Protein AF-A0A950INN6-F1 (afdb_monomer)

Foldseek 3Di:
DDLAEEEDDPDDDDPVCPPVCPVVVVVVVVVVPRDNHKYKYKAFPVCPVVVVVVVWDADDPVDDDDPVRVVVNVVCCVPDPGHIGMIIDGD

pLDDT: mean 95.1, std 3.71, range [80.56, 98.5]

Radius of gyration: 13.17 Å; Cα contacts (8 Å, |Δi|>4): 104; chains: 1; bounding box: 36×28×30 Å

Sequence (91 aa):
IDDGHAELGGMFVLPEYRGQSIAAGIVEFLLQRVARATVFCIPFAHLEHFYRSFGFLPPDHSVKIPRPVAEKFAWCKRTYDTPVVLLYRKV

Secondary structure (DSSP, 8-state):
-BTTEEEE------GGGTTSSHHHHHHHHHHTT--S-EEEE--BGGGHHHHHTTT-B---TT----HHHHHHHHHHHHH-SS-B--EEEE-

Mean predicted aligned error: 2.79 Å

Solvent-accessible surface area (backbone atoms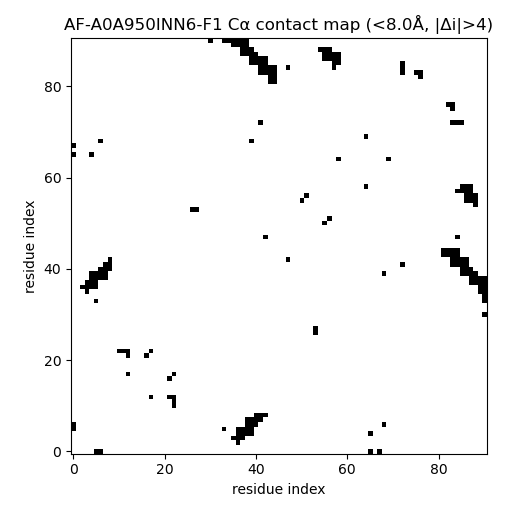 only — not comparable to full-atom values): 5551 Å² total; per-residue (Å²): 119,58,89,55,32,41,72,55,76,94,81,84,72,60,79,94,56,57,94,66,57,51,71,56,53,53,53,53,59,54,54,74,70,51,74,68,25,40,36,32,34,72,46,49,50,92,47,46,68,66,48,37,75,73,62,34,39,69,77,55,95,90,56,86,76,54,65,72,58,53,53,50,51,57,46,48,61,74,72,42,93,64,61,59,42,63,31,33,31,82,78

Nearest PDB structures (foldseek):
  4m85-assembly4_D  TM=6.844E-01  e=6.686E-02  Staphylococcus aureus subsp. aureus Mu50
  1xeb-assembly6_F  TM=7.837E-01  e=4.183E-01  Pseudomonas aeruginosa
  1kuy-assembly1_A  TM=7.359E-01  e=3.652E-01  Ovis aries
  1l0c-assembly1_A  TM=6.998E-01  e=2.979E-01  Ovis aries
  4rtl-assembly1_A  TM=4.241E-01  e=1.995E+00  Escherichia coli str. K-12 substr. MDS42

Structure (mmCIF, N/CA/C/O backbone):
data_AF-A0A950INN6-F1
#
_entry.id   AF-A0A950INN6-F1
#
loop_
_atom_site.group_PDB
_atom_site.id
_atom_site.type_symbol
_atom_site.label_atom_id
_atom_site.label_alt_id
_atom_site.label_comp_id
_atom_site.label_asym_id
_atom_site.label_entity_id
_atom_site.label_seq_id
_atom_site.pdbx_PDB_ins_code
_atom_site.Cartn_x
_atom_site.Cartn_y
_atom_site.Cartn_z
_atom_site.occupancy
_atom_site.B_iso_or_equiv
_atom_site.auth_seq_id
_atom_site.auth_comp_id
_atom_site.auth_asym_id
_atom_site.auth_atom_id
_atom_site.pdbx_PDB_model_num
ATOM 1 N N . ILE A 1 1 ? 0.150 1.920 -12.096 1.00 84.62 1 ILE A N 1
ATOM 2 C CA . ILE A 1 1 ? 1.445 2.615 -12.315 1.00 84.62 1 ILE A CA 1
ATOM 3 C C . ILE A 1 1 ? 1.986 2.177 -13.662 1.00 84.62 1 ILE A C 1
ATOM 5 O O . ILE A 1 1 ? 2.244 3.021 -14.508 1.00 84.62 1 ILE A O 1
ATOM 9 N N . ASP A 1 2 ? 2.068 0.864 -13.847 1.00 89.19 2 ASP A N 1
ATOM 10 C CA . ASP A 1 2 ? 2.295 0.147 -15.100 1.00 89.19 2 ASP A CA 1
ATOM 11 C C . ASP A 1 2 ? 1.595 -1.229 -14.984 1.00 89.19 2 ASP A C 1
ATOM 13 O O . ASP A 1 2 ? 0.861 -1.452 -14.015 1.00 89.19 2 ASP A O 1
ATOM 17 N N . ASP A 1 3 ? 1.820 -2.136 -15.934 1.00 86.44 3 ASP A N 1
ATOM 18 C CA . ASP A 1 3 ? 1.173 -3.458 -15.978 1.00 86.44 3 ASP A CA 1
ATOM 19 C C . ASP A 1 3 ? 1.613 -4.416 -14.851 1.00 86.44 3 ASP A C 1
ATOM 21 O O . ASP A 1 3 ? 0.913 -5.382 -14.559 1.00 86.44 3 ASP A O 1
ATOM 25 N N . GLY A 1 4 ? 2.757 -4.167 -14.201 1.00 92.62 4 GLY A N 1
ATOM 26 C CA . GLY A 1 4 ? 3.298 -5.001 -13.119 1.00 92.62 4 GLY A CA 1
ATOM 27 C C . GLY A 1 4 ? 3.151 -4.394 -11.721 1.00 92.62 4 GLY A C 1
ATOM 28 O O . GLY A 1 4 ? 3.403 -5.078 -10.723 1.00 92.62 4 GLY A O 1
ATOM 29 N N . HIS A 1 5 ? 2.752 -3.122 -11.626 1.00 94.62 5 HIS A N 1
ATOM 30 C CA . HIS A 1 5 ? 2.685 -2.390 -10.365 1.00 94.62 5 HIS A CA 1
ATOM 31 C C . HIS A 1 5 ? 1.409 -1.553 -10.225 1.00 94.62 5 HIS A C 1
ATOM 33 O O . HIS A 1 5 ? 1.063 -0.700 -11.056 1.00 94.62 5 HIS A O 1
ATOM 39 N N . ALA A 1 6 ? 0.761 -1.710 -9.076 1.00 95.56 6 ALA A N 1
ATOM 40 C CA . ALA A 1 6 ? -0.414 -0.947 -8.681 1.00 95.56 6 ALA A CA 1
ATOM 41 C C . ALA A 1 6 ? -0.147 -0.149 -7.400 1.00 95.56 6 ALA A C 1
ATOM 43 O O . ALA A 1 6 ? 0.763 -0.457 -6.630 1.00 95.56 6 ALA A O 1
ATOM 44 N N . GLU A 1 7 ? -0.955 0.882 -7.168 1.00 95.62 7 G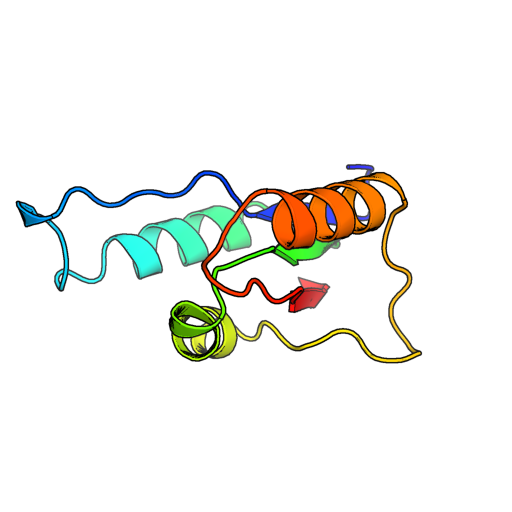LU A N 1
ATOM 45 C CA . GLU A 1 7 ? -0.960 1.624 -5.910 1.00 95.62 7 GLU A CA 1
ATOM 46 C C . GLU A 1 7 ? -2.357 1.558 -5.289 1.00 95.62 7 GLU A C 1
ATOM 48 O O . GLU A 1 7 ? -3.350 1.825 -5.964 1.00 95.62 7 GLU A O 1
ATOM 53 N N . LEU A 1 8 ? -2.419 1.228 -4.001 1.00 95.69 8 LEU A N 1
ATOM 54 C CA . LEU A 1 8 ? -3.610 1.325 -3.172 1.00 95.69 8 LEU A CA 1
ATOM 55 C C . LEU A 1 8 ? -3.519 2.597 -2.319 1.00 95.69 8 LEU A C 1
ATOM 57 O O . LEU A 1 8 ? -2.600 2.759 -1.515 1.00 95.69 8 LEU A O 1
ATOM 61 N N . GLY A 1 9 ? -4.485 3.498 -2.472 1.00 93.25 9 GLY A N 1
ATOM 62 C CA . GLY A 1 9 ? -4.521 4.759 -1.737 1.00 93.25 9 GLY A CA 1
ATOM 63 C C . GLY A 1 9 ? -5.857 5.482 -1.880 1.00 93.25 9 GLY A C 1
ATOM 64 O O . GLY A 1 9 ? -6.780 4.973 -2.508 1.00 93.25 9 GLY A O 1
ATOM 65 N N . GLY A 1 10 ? -5.962 6.669 -1.275 1.00 90.06 10 GLY A N 1
ATOM 66 C CA . GLY A 1 10 ? -7.166 7.507 -1.364 1.00 90.06 10 GLY A CA 1
ATOM 67 C C . GLY A 1 10 ? -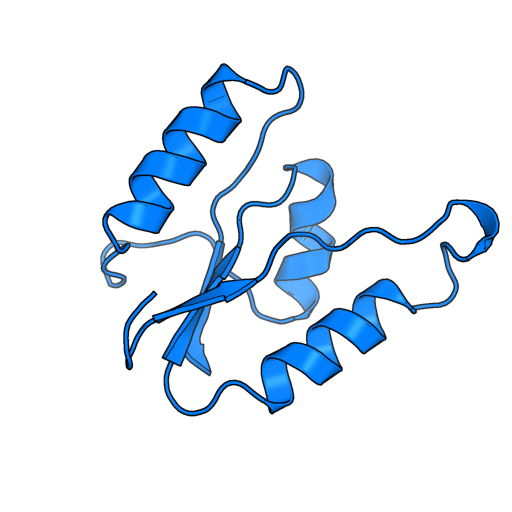8.380 6.968 -0.601 1.00 90.06 10 GLY A C 1
ATOM 68 O O . GLY A 1 10 ? -9.501 7.390 -0.864 1.00 90.06 10 GLY A O 1
ATOM 69 N N . MET A 1 11 ? -8.177 6.036 0.333 1.00 91.81 11 MET A N 1
ATOM 70 C CA . MET A 1 11 ? -9.264 5.472 1.130 1.00 91.81 11 MET A CA 1
ATOM 71 C C . MET A 1 11 ? -9.561 6.343 2.347 1.00 91.81 11 MET A C 1
ATOM 73 O O . MET A 1 11 ? -8.655 6.738 3.082 1.00 91.81 11 MET A O 1
ATOM 77 N N . PHE A 1 12 ? -10.844 6.576 2.598 1.00 92.50 12 PHE A N 1
ATOM 78 C CA . PHE A 1 12 ? -11.327 7.263 3.784 1.00 92.50 12 PHE A CA 1
ATOM 79 C C . PHE A 1 12 ? -12.660 6.652 4.217 1.00 92.50 12 PHE A C 1
ATOM 81 O O . PHE A 1 12 ? -13.548 6.447 3.394 1.00 92.50 12 PHE A O 1
ATOM 88 N N . VAL A 1 13 ? -12.795 6.364 5.512 1.00 94.12 13 VAL A N 1
ATOM 89 C CA . VAL A 1 13 ? -14.059 5.936 6.124 1.00 94.12 13 VAL A CA 1
ATOM 90 C C . VAL A 1 13 ? -14.521 7.045 7.059 1.00 94.12 13 VAL A C 1
ATOM 92 O O . VAL A 1 13 ? -13.774 7.449 7.966 1.00 94.12 13 VAL A O 1
ATOM 95 N N . LEU A 1 14 ? -15.741 7.534 6.821 1.00 95.25 14 LEU A N 1
ATOM 96 C CA . LEU A 1 14 ? -16.369 8.561 7.652 1.00 95.25 14 LEU A CA 1
ATOM 97 C C . LEU A 1 14 ? -16.399 8.101 9.122 1.00 95.25 14 LEU A C 1
ATOM 99 O O . LEU A 1 14 ? -16.602 6.908 9.370 1.00 95.25 14 LEU A O 1
ATOM 103 N N . PRO A 1 15 ? -16.166 9.004 10.092 1.00 95.50 15 PRO A N 1
ATOM 104 C CA . PRO A 1 15 ? -16.064 8.660 11.511 1.00 95.50 15 PRO A CA 1
ATOM 105 C C . PRO A 1 15 ? -17.185 7.757 12.046 1.00 95.50 15 PRO A C 1
ATOM 107 O O . PRO A 1 15 ? -16.896 6.777 12.727 1.00 95.50 15 PRO A O 1
ATOM 110 N N . GLU A 1 16 ? -18.432 8.039 11.682 1.00 97.31 16 GLU A N 1
ATOM 111 C CA . GLU A 1 16 ? -19.650 7.329 12.087 1.00 97.31 16 GLU A CA 1
ATOM 112 C C . GLU A 1 16 ? -19.733 5.878 11.582 1.00 97.31 16 GLU A C 1
ATOM 114 O O . GLU A 1 16 ? -20.453 5.058 12.149 1.00 97.31 16 GLU A O 1
ATOM 119 N N . TYR A 1 17 ? -18.952 5.536 10.556 1.00 95.81 17 TYR A N 1
ATOM 120 C CA . TYR A 1 17 ? -18.891 4.197 9.968 1.00 95.81 17 TYR A CA 1
ATOM 121 C C . TYR A 1 17 ? -17.609 3.431 10.354 1.00 95.81 17 TYR A C 1
ATOM 123 O O . TYR A 1 17 ? -17.360 2.317 9.885 1.00 95.81 17 TYR A O 1
ATOM 131 N N . ARG A 1 18 ? -16.757 3.992 11.222 1.00 93.50 18 ARG A N 1
ATOM 132 C CA . ARG A 1 18 ? -15.553 3.298 11.716 1.00 93.50 18 ARG A CA 1
ATOM 133 C C . ARG A 1 18 ? -15.921 2.167 12.681 1.00 93.50 18 ARG A C 1
ATOM 135 O O . ARG A 1 18 ? -16.988 2.158 13.278 1.00 93.50 18 ARG A O 1
ATOM 142 N N . GLY A 1 19 ? -15.028 1.184 12.816 1.00 93.19 19 GLY A N 1
ATOM 143 C CA . GLY A 1 19 ? -15.253 0.003 13.665 1.00 93.19 19 GLY A CA 1
ATOM 144 C C . GLY A 1 19 ? -16.187 -1.058 13.066 1.00 93.19 19 GLY A C 1
ATOM 145 O O . GLY A 1 19 ? -16.377 -2.100 13.675 1.00 93.19 19 GLY A O 1
ATOM 146 N N . GLN A 1 20 ? -16.719 -0.833 11.860 1.00 95.62 20 GLN A N 1
ATOM 147 C CA . GLN A 1 20 ? -17.646 -1.744 11.170 1.00 95.62 20 GLN A CA 1
ATOM 148 C C . GLN A 1 20 ? -16.969 -2.554 10.048 1.00 95.62 20 GLN A C 1
ATOM 150 O O . GLN A 1 20 ? -17.615 -2.974 9.094 1.00 95.62 20 GLN A O 1
ATOM 155 N N . SER A 1 21 ? -15.643 -2.709 10.100 1.00 95.38 21 SER A N 1
ATOM 156 C CA . SER A 1 21 ? -14.843 -3.433 9.092 1.00 95.38 21 SER A CA 1
ATOM 157 C C . SER A 1 21 ? -14.957 -2.927 7.643 1.00 95.38 21 SER A C 1
ATOM 159 O O . SER A 1 21 ? -14.450 -3.567 6.728 1.00 95.38 21 SER A O 1
ATOM 161 N N . ILE A 1 22 ? -15.530 -1.742 7.407 1.00 96.69 22 ILE A N 1
ATOM 162 C CA . ILE A 1 22 ? -15.694 -1.173 6.058 1.00 96.69 22 ILE A CA 1
ATOM 163 C C . ILE A 1 22 ? -14.346 -0.967 5.367 1.00 96.69 22 ILE A C 1
ATOM 165 O O . ILE A 1 22 ? -14.184 -1.343 4.211 1.00 96.69 22 ILE A O 1
ATOM 169 N N . ALA A 1 23 ? -13.352 -0.430 6.081 1.00 96.12 23 ALA A N 1
ATOM 170 C CA . ALA A 1 23 ? -12.006 -0.273 5.532 1.00 96.12 23 ALA A CA 1
ATOM 171 C C . ALA A 1 23 ? -11.417 -1.622 5.086 1.00 96.12 23 ALA A C 1
ATOM 173 O O . ALA A 1 23 ? -10.801 -1.694 4.027 1.00 96.12 23 ALA A O 1
ATOM 174 N N . ALA A 1 24 ? -11.640 -2.688 5.864 1.00 96.75 24 ALA A N 1
ATOM 175 C CA . ALA A 1 24 ? -11.179 -4.029 5.521 1.00 96.75 24 ALA A CA 1
ATOM 176 C C . ALA A 1 24 ? -11.862 -4.547 4.250 1.00 96.75 24 ALA A C 1
ATOM 178 O O . ALA A 1 24 ? -11.177 -4.961 3.318 1.00 96.75 24 ALA A O 1
ATOM 179 N N . GLY A 1 25 ? -13.190 -4.414 4.170 1.00 96.94 25 GLY A N 1
ATOM 180 C CA . GLY A 1 25 ? -13.956 -4.800 2.986 1.00 96.94 25 GLY A CA 1
ATOM 181 C C . GLY A 1 25 ? -13.527 -4.046 1.724 1.00 96.94 25 GLY A C 1
ATOM 182 O O . GLY A 1 25 ? -13.412 -4.651 0.661 1.00 96.94 25 GLY A O 1
ATOM 183 N N . ILE A 1 26 ? -13.217 -2.748 1.832 1.00 95.81 26 ILE A N 1
ATOM 184 C CA . ILE A 1 26 ? -12.687 -1.959 0.707 1.00 95.81 26 ILE A CA 1
ATOM 185 C C . ILE A 1 26 ? -11.324 -2.503 0.260 1.00 95.81 26 ILE A C 1
ATOM 187 O O . ILE A 1 26 ? -11.121 -2.722 -0.934 1.00 95.81 26 ILE A O 1
ATOM 191 N N . VAL A 1 27 ? -10.394 -2.738 1.194 1.00 96.25 27 VAL A N 1
ATOM 192 C CA . VAL A 1 27 ? -9.056 -3.258 0.869 1.00 96.25 27 VAL A CA 1
ATOM 193 C C . VAL A 1 27 ? -9.154 -4.621 0.185 1.00 96.25 27 VAL A C 1
ATOM 195 O O . VAL A 1 27 ? -8.567 -4.806 -0.880 1.00 96.25 27 VAL A O 1
ATOM 198 N N . GLU A 1 28 ? -9.923 -5.558 0.737 1.00 95.50 28 GLU A N 1
ATOM 199 C CA . GLU A 1 28 ? -10.113 -6.892 0.154 1.00 95.50 28 GLU A CA 1
ATOM 200 C C . GLU A 1 28 ? -10.720 -6.823 -1.246 1.00 95.50 28 GLU A C 1
ATOM 202 O O . GLU A 1 28 ? -10.197 -7.426 -2.185 1.00 95.50 28 GLU A O 1
ATOM 207 N N . PHE A 1 29 ? -11.785 -6.036 -1.405 1.00 95.50 29 PHE A N 1
ATOM 208 C CA . PHE A 1 29 ? -12.464 -5.847 -2.682 1.00 95.50 29 PHE A CA 1
ATOM 209 C C . PHE A 1 29 ? -11.526 -5.298 -3.764 1.00 95.50 29 PHE A C 1
ATOM 211 O O . PHE A 1 29 ? -11.586 -5.731 -4.920 1.00 95.50 29 PHE A O 1
ATOM 218 N N . LEU A 1 30 ? -10.666 -4.340 -3.410 1.00 94.31 30 LEU A N 1
ATOM 219 C CA . LEU A 1 30 ? -9.706 -3.753 -4.342 1.00 94.31 30 LEU A CA 1
ATOM 220 C C . LEU A 1 30 ? -8.585 -4.737 -4.679 1.00 94.31 30 LEU A C 1
ATOM 222 O O . LEU A 1 30 ? -8.249 -4.890 -5.852 1.00 94.31 30 LEU A O 1
ATOM 226 N N . LEU A 1 31 ? -8.051 -5.455 -3.689 1.00 94.19 31 LEU A N 1
ATOM 227 C CA . LEU A 1 31 ? -6.990 -6.440 -3.908 1.00 94.19 31 LEU A CA 1
ATOM 228 C C . LEU A 1 31 ? -7.442 -7.604 -4.796 1.00 94.19 31 LEU A C 1
ATOM 230 O O . LEU A 1 31 ? -6.662 -8.059 -5.623 1.00 94.19 31 LEU A O 1
ATOM 234 N N . GLN A 1 32 ? -8.703 -8.034 -4.703 1.00 93.62 32 GLN A N 1
ATOM 235 C CA . GLN A 1 32 ? -9.272 -9.067 -5.582 1.00 93.62 32 GLN A CA 1
ATOM 236 C C . GLN A 1 32 ? -9.326 -8.666 -7.067 1.00 93.62 32 GLN A C 1
ATOM 238 O O . GLN A 1 32 ? -9.472 -9.529 -7.930 1.00 93.62 32 GLN A O 1
ATOM 243 N N . ARG A 1 33 ? -9.240 -7.369 -7.382 1.00 91.25 33 ARG A N 1
ATOM 244 C CA . ARG A 1 33 ? -9.284 -6.844 -8.760 1.00 91.25 33 ARG A CA 1
ATOM 245 C C . ARG A 1 33 ? -7.909 -6.604 -9.357 1.00 91.25 33 ARG A C 1
ATOM 247 O O . ARG A 1 33 ? -7.806 -6.331 -10.550 1.00 91.25 33 ARG A O 1
ATOM 254 N N . VAL A 1 34 ? -6.865 -6.693 -8.544 1.00 89.19 34 VAL A N 1
ATOM 255 C CA . VAL A 1 34 ? -5.492 -6.605 -9.017 1.00 89.19 34 VAL A CA 1
ATOM 256 C C . VAL A 1 34 ? -5.019 -8.020 -9.325 1.00 89.19 34 VAL A C 1
ATOM 258 O O . VAL A 1 34 ? -4.953 -8.857 -8.433 1.00 89.19 34 VAL A O 1
ATOM 261 N N . ALA A 1 35 ? -4.689 -8.301 -10.584 1.00 80.56 35 ALA A N 1
ATOM 262 C CA . ALA A 1 35 ? -4.156 -9.597 -10.987 1.00 80.56 35 ALA A CA 1
ATOM 263 C C . ALA A 1 35 ? -2.678 -9.467 -11.368 1.00 80.56 35 ALA A C 1
ATOM 265 O O . ALA A 1 35 ? -2.343 -8.667 -12.239 1.00 80.56 35 ALA A O 1
ATOM 266 N N . ARG A 1 36 ? -1.819 -10.302 -10.762 1.00 81.75 36 ARG A N 1
ATOM 267 C CA . ARG A 1 36 ? -0.396 -10.463 -11.116 1.00 81.75 36 ARG A CA 1
ATOM 268 C C . ARG A 1 36 ? 0.418 -9.166 -11.037 1.00 81.75 36 ARG A C 1
ATOM 270 O O . ARG A 1 36 ? 1.207 -8.874 -11.934 1.00 81.75 36 ARG A O 1
ATOM 277 N N . ALA A 1 37 ? 0.250 -8.403 -9.959 1.00 89.38 37 ALA A N 1
ATOM 278 C CA . ALA A 1 37 ? 0.984 -7.158 -9.755 1.00 89.38 37 ALA A CA 1
ATOM 279 C C . ALA A 1 37 ? 1.541 -7.040 -8.334 1.00 89.38 37 ALA A C 1
ATOM 281 O O . ALA A 1 37 ? 1.026 -7.617 -7.374 1.00 89.38 37 ALA A O 1
ATOM 282 N N . THR A 1 38 ? 2.587 -6.229 -8.190 1.00 96.06 38 THR A N 1
ATOM 283 C CA . THR A 1 38 ? 3.020 -5.743 -6.878 1.00 96.06 38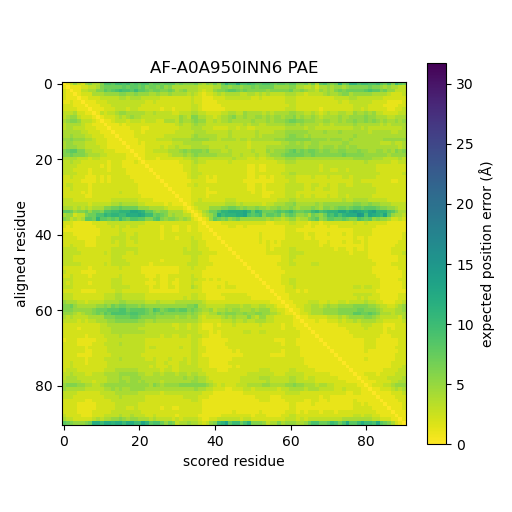 THR A CA 1
ATOM 284 C C . THR A 1 38 ? 2.228 -4.486 -6.534 1.00 96.06 38 THR A C 1
ATOM 286 O O . THR A 1 38 ? 2.291 -3.481 -7.242 1.00 96.06 38 THR A O 1
ATOM 289 N N . VAL A 1 39 ? 1.468 -4.541 -5.448 1.00 97.06 39 VAL A N 1
ATOM 290 C CA . VAL A 1 39 ? 0.654 -3.434 -4.946 1.00 97.06 39 VAL A CA 1
ATOM 291 C C . VAL A 1 39 ? 1.438 -2.689 -3.879 1.00 97.06 39 VAL A C 1
ATOM 293 O O . VAL A 1 39 ? 1.849 -3.294 -2.894 1.00 97.06 39 VAL A O 1
ATOM 296 N N . PHE A 1 40 ? 1.613 -1.383 -4.042 1.00 98.00 40 PHE A N 1
ATOM 297 C CA . PHE A 1 40 ? 2.199 -0.506 -3.029 1.00 98.00 40 PHE A CA 1
ATOM 298 C C . PHE A 1 40 ? 1.120 0.299 -2.311 1.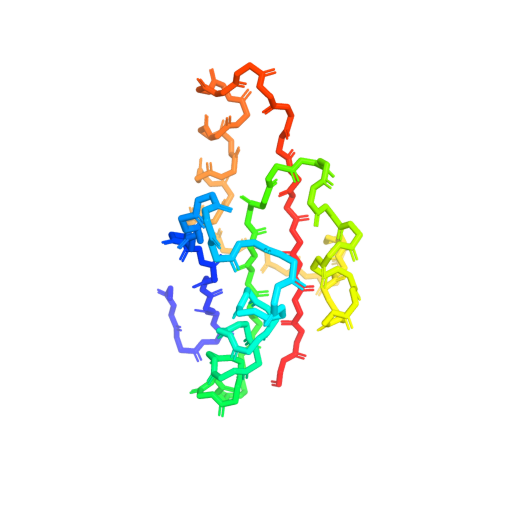00 98.00 40 PHE A C 1
ATOM 300 O O . PHE A 1 40 ? 0.096 0.633 -2.903 1.00 98.00 40 PHE A O 1
ATOM 307 N N . CYS A 1 41 ? 1.358 0.665 -1.056 1.00 97.81 41 CYS A N 1
ATOM 308 C CA . CYS A 1 41 ? 0.563 1.673 -0.360 1.00 97.81 41 CYS A CA 1
ATOM 309 C C . CYS A 1 41 ? 1.451 2.545 0.534 1.00 97.81 41 CYS A C 1
ATOM 311 O O . CYS A 1 41 ? 2.516 2.116 0.985 1.00 97.81 41 CYS A O 1
ATOM 313 N N . ILE A 1 42 ? 1.009 3.783 0.776 1.00 98.19 42 ILE A N 1
ATOM 314 C CA . ILE A 1 42 ? 1.710 4.759 1.622 1.00 98.19 42 ILE A CA 1
ATOM 315 C C . ILE A 1 42 ? 0.776 5.206 2.758 1.00 98.19 42 ILE A C 1
ATOM 317 O O . ILE A 1 42 ? 0.198 6.294 2.692 1.00 98.19 42 ILE A O 1
ATOM 321 N N . PRO A 1 43 ? 0.521 4.356 3.767 1.00 97.44 43 PRO A N 1
ATOM 322 C CA . PRO A 1 43 ? -0.335 4.732 4.881 1.00 97.44 43 PRO A CA 1
ATOM 323 C C . PRO A 1 43 ? 0.408 5.577 5.919 1.00 97.44 43 PRO A C 1
ATOM 325 O O . PRO A 1 43 ? 1.637 5.552 6.019 1.00 97.44 43 PRO A O 1
ATOM 328 N N . PHE A 1 44 ? -0.352 6.277 6.763 1.00 97.56 44 PHE A N 1
ATOM 329 C CA . PHE A 1 44 ? 0.187 6.785 8.023 1.00 97.56 44 PHE A CA 1
ATOM 330 C C . PHE A 1 44 ? 0.689 5.624 8.888 1.00 97.56 44 PHE A C 1
ATOM 332 O O . PHE A 1 44 ? 0.073 4.560 8.920 1.00 97.56 44 PHE A O 1
ATOM 339 N N . ALA A 1 45 ? 1.779 5.836 9.623 1.00 97.88 45 ALA A N 1
ATOM 340 C CA . ALA A 1 45 ? 2.454 4.792 10.392 1.00 97.88 45 ALA A CA 1
ATOM 341 C C . ALA A 1 45 ? 1.532 4.104 11.417 1.00 97.88 45 ALA A C 1
ATOM 343 O O . ALA A 1 45 ? 1.601 2.893 11.597 1.00 97.88 45 ALA A O 1
ATOM 344 N N . HIS A 1 46 ? 0.592 4.837 12.025 1.00 96.88 46 HIS A N 1
ATOM 345 C CA . HIS A 1 46 ? -0.382 4.259 12.961 1.00 96.88 46 HIS A CA 1
ATOM 346 C C . HIS A 1 46 ? -1.366 3.269 12.303 1.00 96.88 46 HIS A C 1
ATOM 348 O O . HIS A 1 46 ? -2.037 2.516 13.003 1.00 96.88 46 HIS A O 1
ATOM 354 N N . LEU A 1 47 ? -1.456 3.252 10.969 1.00 96.75 47 LEU A N 1
ATOM 355 C CA . LEU A 1 47 ? -2.256 2.297 10.199 1.00 96.75 47 LEU A CA 1
ATOM 356 C C . LEU A 1 47 ? -1.431 1.101 9.709 1.00 96.75 47 LEU A C 1
ATOM 358 O O . LEU A 1 47 ? -1.993 0.214 9.071 1.00 96.75 47 LEU A O 1
ATOM 362 N N . GLU A 1 48 ? -0.125 1.035 9.985 1.00 97.62 48 GLU A N 1
ATOM 363 C CA . GLU A 1 48 ? 0.736 -0.042 9.484 1.00 97.62 48 GLU A CA 1
ATOM 364 C C . GLU A 1 48 ? 0.184 -1.425 9.856 1.00 97.62 48 GLU A C 1
ATOM 366 O O . GLU A 1 48 ? 0.047 -2.288 8.990 1.00 97.62 48 GLU A O 1
ATOM 371 N N . HIS A 1 49 ? -0.208 -1.624 11.119 1.00 97.50 49 HIS A N 1
ATOM 372 C CA . HIS A 1 49 ? -0.754 -2.901 11.5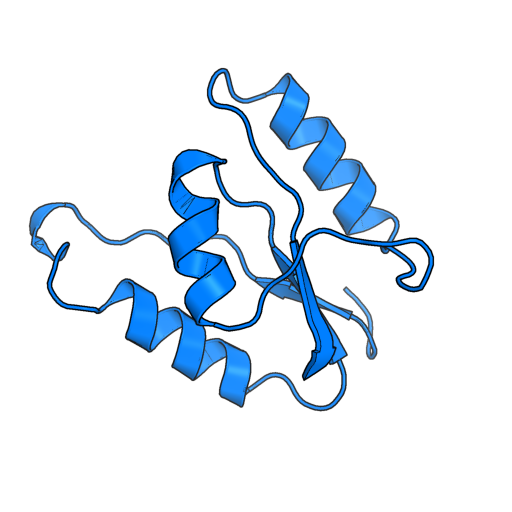83 1.00 97.50 49 HIS A CA 1
ATOM 373 C C . HIS A 1 49 ? -2.013 -3.323 10.807 1.00 97.50 49 HIS A C 1
ATOM 375 O O . HIS A 1 49 ? -2.157 -4.496 10.465 1.00 97.50 49 HIS A O 1
ATOM 381 N N . PHE A 1 50 ? -2.881 -2.365 10.463 1.00 97.12 50 PHE A N 1
ATOM 382 C CA . PHE A 1 50 ? -4.071 -2.620 9.653 1.00 97.12 50 PHE A CA 1
ATOM 383 C C . PHE A 1 50 ? -3.704 -3.111 8.249 1.00 97.12 50 PHE A C 1
ATOM 385 O O . PHE A 1 50 ? -4.264 -4.094 7.794 1.00 97.12 50 PHE A O 1
ATOM 392 N N . TYR A 1 51 ? -2.739 -2.500 7.558 1.00 98.00 51 TYR A N 1
ATOM 393 C CA . TYR A 1 51 ? -2.346 -2.992 6.228 1.00 98.00 51 TYR A CA 1
ATOM 394 C C . TYR A 1 51 ? -1.594 -4.326 6.295 1.00 98.00 51 TYR A C 1
ATOM 396 O O . TYR A 1 51 ? -1.758 -5.175 5.416 1.00 98.00 51 TYR A O 1
ATOM 404 N N . ARG A 1 52 ? -0.809 -4.553 7.355 1.00 98.12 52 ARG A N 1
ATOM 405 C CA . ARG A 1 52 ? -0.104 -5.824 7.575 1.00 98.12 52 ARG A CA 1
ATOM 406 C C . ARG A 1 52 ? -1.053 -7.009 7.738 1.00 98.12 52 ARG A C 1
ATOM 408 O O . ARG A 1 52 ? -0.686 -8.105 7.319 1.00 98.12 52 ARG A O 1
ATOM 415 N N . SER A 1 53 ? -2.270 -6.816 8.256 1.00 97.50 53 SER A N 1
ATOM 416 C CA . SER A 1 53 ? -3.268 -7.898 8.317 1.00 97.50 53 SER A CA 1
ATOM 417 C C . SER A 1 53 ? -3.737 -8.360 6.930 1.00 97.50 53 SER A C 1
ATOM 419 O O . SER A 1 53 ? -4.153 -9.505 6.781 1.00 97.50 53 SER A O 1
ATOM 421 N N . PHE A 1 54 ? -3.579 -7.528 5.894 1.00 96.88 54 PHE A N 1
ATOM 422 C CA . PHE A 1 54 ? -3.795 -7.905 4.494 1.00 96.88 54 PHE A CA 1
ATOM 423 C C . PHE A 1 54 ?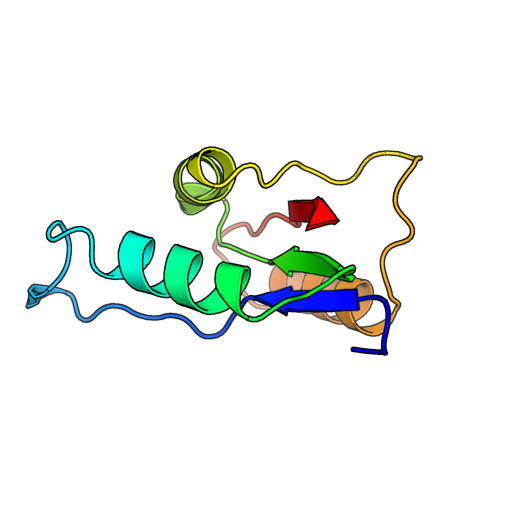 -2.511 -8.380 3.808 1.00 96.88 54 PHE A C 1
ATOM 425 O O . PHE A 1 54 ? -2.475 -8.433 2.584 1.00 96.88 54 PHE A O 1
ATOM 432 N N . GLY A 1 55 ? -1.443 -8.701 4.542 1.00 96.94 55 GLY A N 1
ATOM 433 C CA . GLY A 1 55 ? -0.197 -9.221 3.970 1.00 96.94 55 GLY A CA 1
ATOM 434 C C . GLY A 1 55 ? 0.696 -8.172 3.305 1.00 96.94 55 GLY A C 1
ATOM 435 O O . GLY A 1 55 ? 1.591 -8.537 2.545 1.00 96.94 55 GLY A O 1
ATOM 436 N N . PHE A 1 56 ? 0.469 -6.881 3.565 1.00 97.88 56 PHE A N 1
ATOM 437 C CA . PHE A 1 56 ? 1.437 -5.848 3.198 1.00 97.88 56 PHE A CA 1
ATOM 438 C C . PHE A 1 56 ? 2.660 -5.900 4.116 1.00 97.88 56 PHE A C 1
ATOM 440 O O . PHE A 1 56 ? 2.537 -6.126 5.318 1.00 97.88 56 PHE A O 1
ATOM 447 N N . LEU A 1 57 ? 3.839 -5.649 3.554 1.00 97.81 57 LEU A N 1
ATOM 448 C CA . LEU A 1 57 ? 5.125 -5.689 4.244 1.00 97.81 57 LEU A CA 1
ATOM 449 C C . LEU A 1 57 ? 5.980 -4.469 3.866 1.00 97.81 57 LEU A C 1
ATOM 451 O O . LEU A 1 57 ? 5.824 -3.938 2.765 1.00 97.81 57 LEU A O 1
ATOM 455 N N . PRO A 1 58 ? 6.897 -4.010 4.733 1.00 97.62 58 PRO A N 1
ATOM 456 C CA . PRO A 1 58 ? 7.895 -3.014 4.350 1.00 97.62 58 PRO A CA 1
ATOM 457 C C . PRO A 1 58 ? 8.773 -3.523 3.190 1.00 97.62 58 PRO A C 1
ATOM 459 O O . PRO A 1 58 ? 9.135 -4.700 3.203 1.00 97.62 58 PRO A O 1
ATOM 462 N N . PRO A 1 59 ? 9.136 -2.680 2.202 1.00 95.25 59 PRO A N 1
ATOM 463 C CA . PRO A 1 59 ? 10.045 -3.062 1.125 1.00 95.25 59 PRO A CA 1
ATOM 464 C C . PRO A 1 59 ? 11.393 -3.570 1.637 1.00 95.25 59 PRO A C 1
ATOM 466 O O . PRO A 1 59 ? 11.998 -2.971 2.525 1.00 95.25 59 PRO A O 1
ATOM 469 N N . ASP A 1 60 ? 11.878 -4.638 1.013 1.00 92.25 60 ASP A N 1
ATOM 470 C CA . ASP A 1 60 ? 13.229 -5.168 1.176 1.00 92.25 60 ASP A CA 1
ATOM 471 C C . ASP A 1 60 ? 14.020 -5.022 -0.141 1.00 92.25 60 ASP A C 1
ATOM 473 O O . ASP A 1 60 ? 13.535 -4.463 -1.129 1.00 92.25 60 ASP A O 1
ATOM 477 N N . HIS A 1 61 ? 15.250 -5.542 -0.180 1.00 88.81 61 HIS A N 1
ATOM 478 C CA . HIS A 1 61 ? 16.106 -5.480 -1.370 1.00 88.81 61 HIS A CA 1
ATOM 479 C C . HIS A 1 61 ? 15.576 -6.278 -2.578 1.00 88.81 61 HIS A C 1
ATOM 481 O O . HIS A 1 61 ? 16.088 -6.111 -3.683 1.00 88.81 61 HIS A O 1
ATOM 487 N N . SER A 1 62 ? 14.564 -7.133 -2.399 1.00 88.31 62 SER A N 1
ATOM 488 C CA . SER A 1 62 ? 13.965 -7.944 -3.466 1.00 88.31 62 SER A CA 1
ATOM 489 C C . SER A 1 62 ? 12.877 -7.208 -4.256 1.00 88.31 62 SER A C 1
ATOM 491 O O . SER A 1 62 ? 12.396 -7.725 -5.269 1.00 88.31 62 SER A O 1
ATOM 493 N N . VAL A 1 63 ? 12.474 -6.009 -3.819 1.00 92.31 63 VAL A N 1
ATOM 494 C CA . VAL A 1 63 ? 11.396 -5.239 -4.446 1.00 92.31 63 VAL A CA 1
ATOM 495 C C . VAL A 1 63 ? 11.931 -3.992 -5.122 1.00 92.31 63 VAL A C 1
ATOM 497 O O . VAL A 1 63 ? 12.491 -3.093 -4.499 1.00 92.31 63 VAL A O 1
ATOM 500 N N . LYS A 1 64 ? 11.666 -3.891 -6.424 1.00 93.50 64 LYS A N 1
ATOM 501 C CA . LYS A 1 64 ? 11.881 -2.659 -7.175 1.00 93.50 64 LYS A CA 1
ATOM 502 C C . LYS A 1 64 ? 10.701 -1.719 -6.944 1.00 93.50 64 LYS A C 1
ATOM 504 O O . LYS A 1 64 ? 9.596 -1.987 -7.402 1.00 93.50 64 LYS A O 1
ATOM 509 N N . ILE A 1 65 ? 10.940 -0.606 -6.256 1.00 96.44 65 ILE A N 1
ATOM 510 C CA . ILE A 1 65 ? 9.925 0.434 -6.046 1.00 96.44 65 ILE A CA 1
ATOM 511 C C . ILE A 1 65 ? 9.836 1.298 -7.318 1.00 96.44 65 ILE A C 1
ATOM 513 O O . ILE A 1 65 ? 10.849 1.880 -7.720 1.00 96.44 65 ILE A O 1
ATOM 517 N N . PRO A 1 66 ? 8.662 1.421 -7.966 1.00 96.56 66 PRO A N 1
ATOM 518 C CA . PRO A 1 66 ? 8.494 2.294 -9.124 1.00 96.56 66 PRO A CA 1
ATOM 519 C C . PRO A 1 66 ? 8.776 3.759 -8.779 1.00 96.56 66 PRO A C 1
ATOM 521 O O . PRO A 1 66 ? 8.381 4.236 -7.711 1.00 96.56 66 PRO A O 1
ATOM 524 N N . ARG A 1 67 ? 9.394 4.505 -9.707 1.00 96.88 67 ARG A N 1
ATOM 525 C CA . ARG A 1 67 ? 9.729 5.928 -9.501 1.00 96.88 67 ARG A CA 1
ATOM 526 C C . ARG A 1 67 ? 8.534 6.763 -9.004 1.00 96.88 67 ARG A C 1
ATOM 528 O O . ARG A 1 67 ? 8.722 7.462 -8.010 1.00 96.88 67 ARG A O 1
ATOM 535 N N . PRO A 1 68 ? 7.311 6.639 -9.569 1.00 97.00 68 PRO A N 1
ATOM 536 C CA . PRO A 1 68 ? 6.160 7.407 -9.086 1.00 97.00 68 PRO A CA 1
ATOM 537 C C . PRO A 1 68 ? 5.810 7.138 -7.613 1.00 97.00 68 PRO A C 1
ATOM 539 O O . PRO A 1 68 ? 5.432 8.054 -6.888 1.00 97.00 68 PRO A O 1
ATOM 542 N N . VAL A 1 69 ? 5.982 5.898 -7.140 1.00 97.75 69 VAL A N 1
ATOM 543 C CA . VAL A 1 69 ? 5.739 5.521 -5.736 1.00 97.75 69 VAL A CA 1
ATOM 544 C C . VAL A 1 69 ? 6.810 6.115 -4.827 1.00 97.75 69 VAL A C 1
ATOM 546 O O . VAL A 1 69 ? 6.488 6.675 -3.781 1.00 97.75 69 VAL A O 1
ATOM 549 N N . ALA A 1 70 ? 8.080 6.031 -5.231 1.00 97.81 70 ALA A N 1
ATOM 550 C CA . ALA A 1 70 ? 9.189 6.588 -4.461 1.00 97.81 70 ALA A CA 1
ATOM 551 C C . ALA A 1 70 ? 9.082 8.117 -4.324 1.00 97.81 70 ALA A C 1
ATOM 553 O O . ALA A 1 70 ? 9.255 8.656 -3.229 1.00 97.81 70 ALA A O 1
ATOM 554 N N . GLU A 1 71 ? 8.744 8.811 -5.414 1.00 98.06 71 GLU A N 1
ATOM 555 C CA . GLU A 1 71 ? 8.530 10.263 -5.432 1.00 98.06 71 GLU A CA 1
ATOM 556 C C . GLU A 1 71 ? 7.361 10.665 -4.526 1.00 98.06 71 GLU A C 1
ATOM 558 O O . GLU A 1 71 ? 7.505 11.568 -3.696 1.00 98.06 71 GLU A O 1
ATOM 563 N N . LYS A 1 72 ? 6.233 9.950 -4.617 1.00 97.75 72 LYS A N 1
ATOM 564 C CA . LYS A 1 72 ? 5.065 10.190 -3.766 1.00 97.75 72 LYS A CA 1
ATOM 565 C C . LYS A 1 72 ? 5.364 9.932 -2.293 1.00 97.75 72 LYS A C 1
ATOM 567 O O . LYS A 1 72 ? 5.023 10.763 -1.458 1.00 97.75 72 LYS A O 1
ATOM 572 N N . PHE A 1 73 ? 6.061 8.846 -1.959 1.00 98.12 73 PHE A N 1
ATOM 573 C CA . PHE A 1 73 ? 6.465 8.565 -0.580 1.00 98.12 73 PHE A CA 1
ATOM 574 C C . PHE A 1 73 ? 7.382 9.661 -0.026 1.00 98.12 73 PHE A C 1
ATOM 576 O O . PHE A 1 73 ? 7.187 10.133 1.095 1.00 98.12 73 PHE A O 1
ATOM 583 N N . ALA A 1 74 ? 8.353 10.120 -0.820 1.00 98.25 74 ALA A N 1
ATOM 584 C CA . ALA A 1 74 ? 9.218 11.229 -0.435 1.00 98.25 74 ALA A CA 1
ATOM 585 C C . ALA A 1 74 ? 8.432 12.533 -0.228 1.00 98.25 74 ALA A C 1
ATOM 587 O O . ALA A 1 74 ? 8.743 13.275 0.702 1.00 98.25 74 ALA A O 1
ATOM 588 N N . TRP A 1 75 ? 7.425 12.808 -1.062 1.00 98.19 75 TRP A N 1
ATOM 589 C CA . TRP A 1 75 ? 6.525 13.948 -0.893 1.00 98.19 75 TRP A CA 1
ATOM 590 C C . TRP A 1 75 ? 5.697 13.826 0.393 1.00 98.19 75 TRP A C 1
ATOM 592 O O . TRP A 1 75 ? 5.764 14.723 1.226 1.00 98.19 75 TRP A O 1
ATOM 602 N N . CYS A 1 76 ? 5.033 12.688 0.634 1.00 97.50 76 CYS A N 1
ATOM 603 C CA . CYS A 1 76 ? 4.228 12.463 1.840 1.00 97.50 76 CYS A CA 1
ATOM 604 C C . CYS A 1 76 ? 5.034 12.660 3.132 1.00 97.50 76 CYS A C 1
ATOM 606 O O . CYS A 1 76 ? 4.535 13.285 4.062 1.00 97.50 76 CYS A O 1
ATOM 608 N N . LYS A 1 77 ? 6.294 12.199 3.170 1.00 97.69 77 LYS A N 1
ATOM 609 C CA . LYS A 1 77 ? 7.198 12.412 4.317 1.00 97.69 77 LYS A CA 1
ATOM 610 C C . LYS A 1 77 ? 7.519 13.882 4.601 1.00 97.69 77 LYS A C 1
ATOM 612 O O . LYS A 1 77 ? 7.900 14.194 5.720 1.00 97.69 77 LYS A O 1
ATOM 617 N N . ARG A 1 78 ? 7.450 14.759 3.594 1.00 97.94 78 ARG A N 1
ATOM 618 C CA . ARG A 1 78 ? 7.699 16.203 3.750 1.00 97.94 78 ARG A CA 1
ATOM 619 C C . ARG A 1 78 ? 6.418 17.005 3.964 1.00 97.94 78 ARG A C 1
ATOM 621 O O . ARG A 1 78 ? 6.495 18.111 4.478 1.00 97.94 78 ARG A O 1
ATOM 628 N N . THR A 1 79 ? 5.276 16.488 3.513 1.00 97.50 79 THR A N 1
ATOM 629 C CA . THR A 1 79 ? 3.996 17.208 3.527 1.00 97.50 79 THR A CA 1
ATOM 630 C C . THR A 1 79 ? 3.197 16.994 4.805 1.00 97.50 79 THR A C 1
ATOM 632 O O . THR A 1 79 ? 2.506 17.912 5.232 1.00 97.50 79 THR A O 1
ATOM 635 N N . TYR A 1 80 ? 3.246 15.799 5.395 1.00 94.94 80 TYR A N 1
ATOM 636 C CA . TYR A 1 80 ? 2.459 15.480 6.583 1.00 94.94 80 TYR A CA 1
ATOM 637 C C . TYR A 1 80 ? 3.321 15.492 7.842 1.00 94.94 80 TYR A C 1
ATOM 639 O O . TYR A 1 80 ? 4.375 14.862 7.875 1.00 94.94 80 TYR A O 1
ATOM 647 N N . ASP A 1 81 ? 2.812 16.113 8.908 1.00 96.62 81 ASP A N 1
ATOM 648 C CA . ASP A 1 81 ? 3.426 16.042 10.242 1.00 96.62 81 ASP A CA 1
ATOM 649 C C . ASP A 1 81 ? 3.323 14.632 10.844 1.00 96.62 81 ASP A C 1
ATOM 651 O O . ASP A 1 81 ? 4.127 14.222 11.679 1.00 96.62 81 ASP A O 1
ATOM 655 N N . THR A 1 82 ? 2.315 13.865 10.415 1.00 96.31 82 THR A N 1
ATOM 656 C CA . THR A 1 82 ? 2.151 12.467 10.819 1.00 96.31 82 THR A CA 1
ATOM 657 C C . THR A 1 82 ? 3.061 11.570 9.977 1.00 96.31 82 THR A C 1
ATOM 659 O O . THR A 1 82 ? 2.940 11.585 8.748 1.00 96.31 82 THR A O 1
ATOM 662 N N . PRO A 1 83 ? 3.913 10.730 10.599 1.00 97.81 83 PRO A N 1
ATOM 663 C CA . PRO A 1 83 ? 4.774 9.808 9.870 1.00 97.81 83 PRO A CA 1
ATOM 664 C C . PRO A 1 83 ? 3.984 8.897 8.930 1.00 97.81 83 PRO A C 1
ATOM 666 O O . PRO A 1 83 ? 2.922 8.379 9.285 1.00 97.81 83 PRO A O 1
ATOM 669 N N . VAL A 1 84 ? 4.541 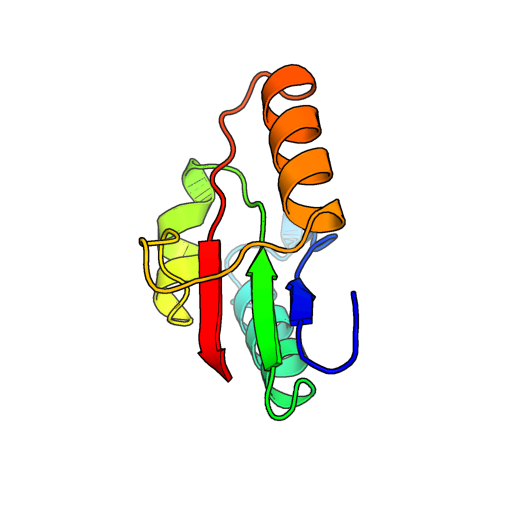8.660 7.746 1.00 98.19 84 VAL A N 1
ATOM 670 C CA . VAL A 1 84 ? 4.045 7.691 6.764 1.00 98.19 84 VAL A CA 1
ATOM 671 C C . VAL A 1 84 ? 5.055 6.567 6.576 1.00 98.19 84 VAL A C 1
ATOM 673 O O . VAL A 1 84 ? 6.262 6.774 6.720 1.00 98.19 84 VAL A O 1
ATOM 676 N N . VAL A 1 85 ? 4.569 5.388 6.208 1.00 98.31 85 VAL A N 1
ATOM 677 C CA . VAL A 1 85 ? 5.394 4.230 5.843 1.00 98.31 85 VAL A CA 1
ATOM 678 C C . VAL A 1 85 ? 5.096 3.827 4.404 1.00 98.31 85 VAL A C 1
ATOM 680 O O . VAL A 1 85 ? 4.022 4.120 3.890 1.00 98.31 85 VAL A O 1
ATOM 683 N N . LEU A 1 86 ? 6.046 3.174 3.742 1.00 98.44 86 LEU A N 1
ATOM 684 C CA . LEU A 1 86 ? 5.823 2.534 2.449 1.00 98.44 86 LEU A CA 1
ATOM 685 C C . LEU A 1 86 ? 5.699 1.034 2.690 1.00 98.44 86 LEU A C 1
ATOM 687 O O . LEU A 1 86 ? 6.575 0.454 3.327 1.00 98.44 86 LEU A O 1
ATOM 691 N N . LEU A 1 87 ? 4.641 0.420 2.169 1.00 98.50 87 LEU A N 1
ATOM 692 C CA . LEU A 1 87 ? 4.430 -1.023 2.224 1.00 98.50 87 LEU A CA 1
ATOM 693 C C . LEU A 1 87 ? 4.142 -1.571 0.824 1.00 98.50 87 LEU A C 1
ATOM 695 O O . LEU A 1 87 ? 3.705 -0.837 -0.066 1.00 98.50 87 LEU A O 1
ATOM 699 N N . TYR A 1 88 ? 4.361 -2.869 0.640 1.00 97.88 88 TYR A N 1
ATOM 700 C CA . TYR A 1 88 ? 4.051 -3.587 -0.589 1.00 97.88 88 TYR A CA 1
ATOM 701 C C . TYR A 1 88 ? 3.409 -4.951 -0.310 1.00 97.88 88 TYR A C 1
ATOM 703 O O . TYR A 1 88 ? 3.629 -5.551 0.739 1.00 97.88 88 TYR A O 1
ATOM 711 N N . ARG A 1 89 ? 2.648 -5.463 -1.278 1.00 96.00 89 ARG A N 1
ATOM 712 C CA . ARG A 1 89 ? 2.135 -6.836 -1.329 1.00 96.00 89 ARG A CA 1
ATOM 713 C C . ARG A 1 89 ? 2.251 -7.360 -2.757 1.00 96.00 89 ARG A C 1
ATOM 715 O O . ARG A 1 89 ? 1.884 -6.660 -3.696 1.00 96.00 89 ARG A O 1
ATOM 722 N N . LYS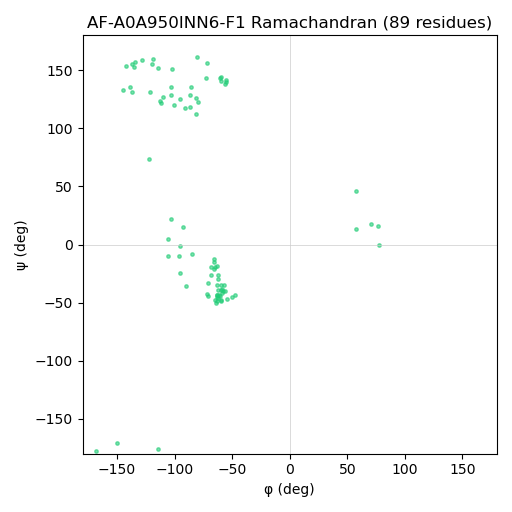 A 1 90 ? 2.720 -8.595 -2.932 1.00 93.44 90 LYS A N 1
ATOM 723 C CA . LYS A 1 90 ? 2.615 -9.314 -4.213 1.00 93.44 90 LYS A CA 1
ATOM 724 C C . LYS A 1 90 ? 1.261 -10.031 -4.256 1.00 93.44 90 LYS A C 1
ATOM 726 O O . LYS A 1 90 ? 0.910 -10.692 -3.275 1.00 93.44 90 LYS A O 1
ATOM 731 N N . VAL A 1 91 ? 0.498 -9.841 -5.334 1.00 85.69 91 VAL A N 1
ATOM 732 C CA . VAL A 1 91 ? -0.828 -10.451 -5.557 1.00 85.69 91 VAL A CA 1
ATOM 733 C C . VAL A 1 91 ? -0.758 -11.476 -6.676 1.00 85.69 91 VAL A C 1
ATOM 735 O O . VAL A 1 91 ? -0.167 -11.154 -7.734 1.00 85.69 91 VAL A O 1
#